Protein AF-A0A963IJZ1-F1 (afdb_monomer)

Mean predicted aligned error: 6.48 Å

Sequence (100 aa):
FRIAGIALGALALCSALALLRGLSDAGSFQLGWLQGYEEPLNSLRAGKAFAWVMLLLPSLQRQQQSAPALVTARLAAGAATGLAVVSLATLWERAAYPGL

Structure (mmCIF, N/CA/C/O backbone):
data_AF-A0A963IJZ1-F1
#
_entry.id   AF-A0A963IJZ1-F1
#
loop_
_atom_site.group_PDB
_atom_site.id
_atom_site.type_symbol
_atom_site.label_atom_id
_atom_site.label_alt_id
_atom_site.label_comp_id
_atom_site.label_asym_id
_atom_site.label_entity_id
_atom_site.label_seq_id
_atom_site.pdbx_PDB_ins_code
_atom_site.Cartn_x
_atom_site.Cartn_y
_atom_site.Cartn_z
_atom_site.occupancy
_atom_site.B_iso_or_equiv
_atom_site.auth_seq_id
_atom_site.auth_comp_id
_atom_site.auth_asym_id
_atom_site.auth_atom_id
_atom_site.pdbx_PDB_model_num
ATOM 1 N N . PHE A 1 1 ? -22.786 1.010 6.521 1.00 62.22 1 PHE A N 1
ATOM 2 C CA . PHE A 1 1 ? -21.808 0.011 6.026 1.00 62.22 1 PHE A CA 1
ATOM 3 C C . PHE A 1 1 ? -22.155 -0.654 4.687 1.00 62.22 1 PHE A C 1
ATOM 5 O O . PHE A 1 1 ? -21.224 -0.968 3.960 1.00 62.22 1 PHE A O 1
ATOM 12 N N . ARG A 1 2 ? -23.431 -0.841 4.298 1.00 80.75 2 ARG A N 1
ATOM 13 C CA . ARG A 1 2 ? -23.794 -1.518 3.026 1.00 80.75 2 ARG A CA 1
ATOM 14 C C . ARG A 1 2 ? -23.224 -0.845 1.767 1.00 80.75 2 ARG A C 1
ATOM 16 O O . ARG A 1 2 ? -22.676 -1.533 0.920 1.00 80.75 2 ARG A O 1
ATOM 23 N N . ILE A 1 3 ? -23.284 0.486 1.687 1.00 89.50 3 ILE A N 1
ATOM 24 C CA . ILE A 1 3 ? -22.751 1.260 0.549 1.00 89.50 3 ILE A CA 1
ATOM 25 C C . ILE A 1 3 ? -21.232 1.073 0.416 1.00 89.50 3 ILE A C 1
ATOM 27 O O . ILE A 1 3 ? -20.743 0.822 -0.677 1.00 89.50 3 ILE A O 1
ATOM 31 N N . ALA A 1 4 ? -20.496 1.117 1.532 1.00 85.94 4 ALA A N 1
ATOM 32 C CA . ALA A 1 4 ? -19.050 0.898 1.536 1.00 85.94 4 ALA A CA 1
ATOM 33 C C . ALA A 1 4 ? -18.681 -0.522 1.076 1.00 85.94 4 ALA A C 1
ATOM 35 O O . ALA A 1 4 ? -17.765 -0.683 0.281 1.00 85.94 4 ALA A O 1
ATOM 36 N N . GLY A 1 5 ? -19.423 -1.544 1.517 1.00 88.06 5 GLY A N 1
ATOM 37 C CA . GLY A 1 5 ? -19.219 -2.919 1.050 1.00 88.06 5 GLY A CA 1
ATOM 38 C C . GLY A 1 5 ? -19.473 -3.081 -0.451 1.00 88.06 5 GLY A C 1
ATOM 39 O O . GLY A 1 5 ? -18.680 -3.717 -1.136 1.00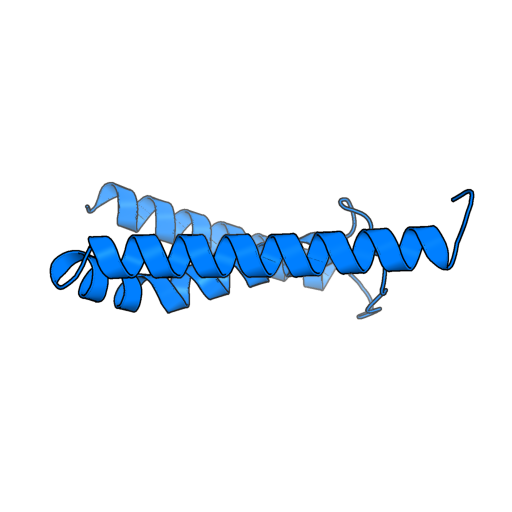 88.06 5 GLY A O 1
ATOM 40 N N . ILE A 1 6 ? -20.532 -2.454 -0.976 1.00 92.44 6 ILE A N 1
ATOM 41 C CA . ILE A 1 6 ? -20.838 -2.455 -2.416 1.00 92.44 6 ILE A CA 1
ATOM 42 C C . ILE A 1 6 ? -19.738 -1.735 -3.202 1.00 92.44 6 ILE A C 1
ATOM 44 O O . ILE A 1 6 ? -19.261 -2.268 -4.197 1.00 92.44 6 ILE A O 1
ATOM 48 N N . ALA A 1 7 ? -19.297 -0.562 -2.742 1.00 92.12 7 ALA A N 1
ATOM 49 C CA . ALA A 1 7 ? -18.226 0.194 -3.386 1.00 92.12 7 ALA A CA 1
ATOM 50 C C . ALA A 1 7 ? -16.900 -0.581 -3.392 1.00 92.12 7 ALA A C 1
ATOM 52 O O . ALA A 1 7 ? -16.224 -0.622 -4.415 1.00 92.12 7 ALA A O 1
ATOM 53 N N . LEU A 1 8 ? -16.551 -1.249 -2.286 1.00 91.19 8 LEU A N 1
ATOM 54 C CA . LEU A 1 8 ? -15.371 -2.113 -2.212 1.00 91.19 8 LEU A CA 1
ATOM 55 C C . LEU A 1 8 ? -15.491 -3.331 -3.129 1.00 91.19 8 LEU A C 1
ATOM 57 O O . LEU A 1 8 ? -14.524 -3.672 -3.801 1.00 91.19 8 LEU A O 1
ATOM 61 N N . GLY A 1 9 ? -16.667 -3.959 -3.193 1.00 92.19 9 GLY A N 1
ATOM 62 C CA . GLY A 1 9 ? -16.929 -5.066 -4.111 1.00 92.19 9 GLY A CA 1
ATOM 63 C C . GLY A 1 9 ? -16.815 -4.643 -5.577 1.00 92.19 9 GLY A C 1
ATOM 64 O O . GLY A 1 9 ? -16.157 -5.321 -6.361 1.00 92.19 9 GLY A O 1
ATOM 65 N N . ALA A 1 10 ? -17.383 -3.489 -5.934 1.00 93.19 10 ALA A N 1
ATOM 66 C CA . ALA A 1 10 ? -17.258 -2.910 -7.268 1.00 93.19 10 ALA A CA 1
ATOM 67 C C . ALA A 1 10 ? -15.798 -2.571 -7.598 1.00 93.19 10 ALA A C 1
ATOM 69 O O . ALA A 1 10 ? -15.313 -2.929 -8.666 1.00 93.19 10 ALA A O 1
ATOM 70 N N . LEU A 1 11 ? -15.066 -1.957 -6.664 1.00 90.81 11 LEU A N 1
ATOM 71 C CA . LEU A 1 11 ? -13.646 -1.649 -6.833 1.00 90.81 11 LEU A CA 1
ATOM 72 C C . LEU A 1 11 ? -12.800 -2.920 -6.985 1.00 90.81 11 LEU A C 1
ATOM 74 O O . LEU A 1 11 ? -11.896 -2.950 -7.819 1.00 90.81 11 LEU A O 1
ATOM 78 N N . ALA A 1 12 ? -13.108 -3.978 -6.231 1.00 92.00 12 ALA A N 1
ATOM 79 C CA . ALA A 1 12 ? -12.441 -5.269 -6.349 1.00 92.00 12 ALA A CA 1
ATOM 80 C C . ALA A 1 12 ? -12.698 -5.917 -7.712 1.00 92.00 12 ALA A C 1
ATOM 82 O O . ALA A 1 12 ? -11.757 -6.396 -8.342 1.00 92.00 12 ALA A O 1
ATOM 83 N N . LEU A 1 13 ? -13.941 -5.868 -8.200 1.00 93.50 13 LEU A N 1
ATOM 84 C CA . LEU A 1 13 ? -14.289 -6.352 -9.533 1.00 93.50 13 LEU A CA 1
ATOM 85 C C . LEU A 1 13 ? -13.565 -5.552 -10.622 1.00 93.50 13 LEU A C 1
ATOM 87 O O . LEU A 1 13 ? -12.926 -6.146 -11.485 1.00 93.50 13 LEU A O 1
ATOM 91 N N . CYS A 1 14 ? -13.599 -4.219 -10.558 1.00 92.38 14 CYS A N 1
ATOM 92 C CA . CYS A 1 14 ? -12.884 -3.356 -11.500 1.00 92.38 14 CYS A CA 1
ATOM 93 C C . CYS A 1 14 ? -11.374 -3.631 -11.487 1.00 92.38 14 CYS A C 1
ATOM 95 O O . CYS A 1 14 ? -10.757 -3.709 -12.546 1.00 92.38 14 CYS A O 1
ATOM 97 N N . SER A 1 15 ? -10.789 -3.836 -10.304 1.00 89.75 15 SER A N 1
ATOM 98 C CA . SER A 1 15 ? -9.369 -4.170 -10.156 1.00 89.75 15 SER A CA 1
ATOM 99 C C . SER A 1 15 ? -9.042 -5.537 -10.762 1.00 89.75 15 SER A C 1
ATOM 101 O O . SER A 1 15 ? -8.037 -5.674 -11.452 1.00 89.75 15 SER A O 1
ATOM 103 N N . ALA A 1 16 ? -9.902 -6.541 -10.561 1.00 90.38 16 ALA A N 1
ATOM 104 C CA . ALA A 1 16 ? -9.742 -7.863 -11.163 1.00 90.38 16 ALA A CA 1
ATOM 105 C C . ALA A 1 16 ? -9.849 -7.814 -12.695 1.00 90.38 16 ALA A C 1
ATOM 107 O O . ALA A 1 16 ? -9.038 -8.423 -13.388 1.00 90.38 16 ALA A O 1
ATOM 108 N N . LEU A 1 17 ? -10.802 -7.050 -13.234 1.00 91.75 17 LEU A N 1
ATOM 109 C CA . LEU A 1 17 ? -10.944 -6.850 -14.678 1.00 91.75 17 LEU A CA 1
ATOM 110 C C . LEU A 1 17 ? -9.733 -6.121 -15.273 1.00 91.75 17 LEU A C 1
ATOM 112 O O . LEU A 1 17 ? -9.232 -6.530 -16.318 1.00 91.75 17 LEU A O 1
ATOM 116 N N . ALA A 1 18 ? -9.230 -5.085 -14.596 1.00 88.56 18 ALA A N 1
ATOM 117 C CA . ALA A 1 18 ? -8.029 -4.368 -15.015 1.00 88.56 18 ALA A CA 1
ATOM 118 C C . ALA A 1 18 ? -6.791 -5.278 -15.017 1.00 88.56 18 ALA A C 1
ATOM 120 O O . ALA A 1 18 ? -6.004 -5.225 -15.957 1.00 88.56 18 ALA A O 1
ATOM 121 N N . LEU A 1 19 ? -6.646 -6.143 -14.006 1.00 88.25 19 LEU A N 1
ATOM 122 C CA . LEU A 1 19 ? -5.585 -7.151 -13.938 1.00 88.25 19 LEU A CA 1
ATOM 123 C C . LEU A 1 19 ? -5.669 -8.151 -15.092 1.00 88.25 19 LEU A C 1
ATOM 125 O O . LEU A 1 19 ? -4.676 -8.380 -15.774 1.00 88.25 19 LEU A O 1
ATOM 129 N N . LEU A 1 20 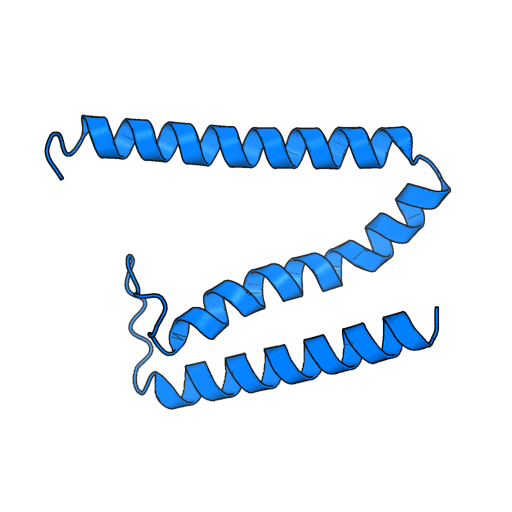? -6.847 -8.736 -15.324 1.00 88.25 20 LEU A N 1
ATOM 130 C CA . LEU A 1 20 ? -7.052 -9.703 -16.404 1.00 88.25 20 LEU A CA 1
ATOM 131 C C . LEU A 1 20 ? -6.741 -9.085 -17.769 1.00 88.25 20 LEU A C 1
ATOM 133 O O . LEU A 1 20 ? -6.064 -9.713 -18.579 1.00 88.25 20 LEU A O 1
ATOM 137 N N . ARG A 1 21 ? -7.179 -7.841 -17.989 1.00 87.88 21 ARG A N 1
ATOM 138 C CA . ARG A 1 21 ? -6.903 -7.098 -19.218 1.00 87.88 21 ARG A CA 1
ATOM 139 C C . ARG A 1 21 ? -5.422 -6.758 -19.376 1.00 87.88 21 ARG A C 1
ATOM 141 O O . ARG A 1 21 ? -4.857 -6.954 -20.441 1.00 87.88 21 ARG A O 1
ATOM 148 N N . GLY A 1 22 ? -4.764 -6.299 -18.316 1.00 85.94 22 GLY A N 1
ATOM 149 C CA . GLY A 1 22 ? -3.331 -6.021 -18.367 1.00 85.94 22 GLY A CA 1
ATOM 150 C C . GLY A 1 22 ? -2.490 -7.274 -18.616 1.00 85.94 22 GLY A C 1
ATOM 151 O O . GLY A 1 22 ? -1.501 -7.216 -19.339 1.00 85.94 22 GLY A O 1
ATOM 152 N N . LEU A 1 23 ? -2.902 -8.427 -18.079 1.00 84.56 23 LEU A N 1
ATOM 153 C CA . LEU A 1 23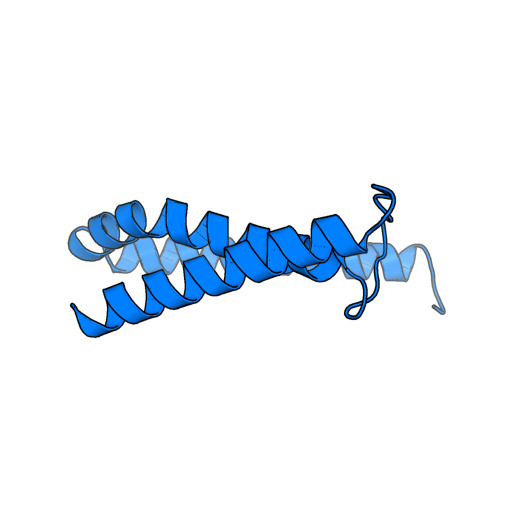 ? -2.254 -9.708 -18.369 1.00 84.56 23 LEU A CA 1
ATOM 154 C C . LEU A 1 23 ? -2.512 -10.185 -19.806 1.00 84.56 23 LEU A C 1
ATOM 156 O O . LEU A 1 23 ? -1.597 -10.741 -20.410 1.00 84.56 23 LEU A O 1
ATOM 160 N N . SER A 1 24 ? -3.712 -9.973 -20.364 1.00 85.00 24 SER A N 1
ATOM 161 C CA . SER A 1 24 ? -3.990 -10.313 -21.768 1.00 85.00 24 SER A CA 1
ATOM 162 C C . SER A 1 24 ? -3.224 -9.418 -22.739 1.00 85.00 24 SER A C 1
ATOM 164 O O . SER A 1 24 ? -2.693 -9.907 -23.733 1.00 85.00 24 SER A O 1
ATOM 166 N N . ASP A 1 25 ? -3.126 -8.126 -22.423 1.00 84.81 25 ASP A N 1
ATOM 167 C CA . ASP A 1 25 ? -2.497 -7.118 -23.280 1.00 84.81 25 ASP A CA 1
ATOM 168 C C . ASP A 1 25 ? -0.959 -7.169 -23.200 1.00 84.81 25 ASP A C 1
ATOM 170 O O . ASP A 1 25 ? -0.278 -6.683 -24.099 1.00 84.81 25 ASP A O 1
ATOM 174 N N . ALA A 1 26 ? -0.389 -7.795 -22.161 1.00 80.69 26 ALA A N 1
ATOM 175 C CA . ALA A 1 26 ? 1.059 -7.954 -22.017 1.00 80.69 26 ALA A CA 1
ATOM 176 C C . ALA A 1 26 ? 1.687 -8.808 -23.136 1.00 80.69 26 ALA A C 1
ATOM 178 O O . ALA A 1 26 ? 2.863 -8.617 -23.439 1.00 80.69 26 ALA A O 1
ATOM 179 N N . GLY A 1 27 ? 0.931 -9.731 -23.755 1.00 72.06 27 GLY A N 1
ATOM 180 C CA . GLY A 1 27 ? 1.344 -10.586 -24.886 1.00 72.06 27 GLY A CA 1
ATOM 181 C C . GLY A 1 27 ? 2.457 -11.608 -24.583 1.00 72.06 27 GLY A C 1
ATOM 182 O O . GLY A 1 27 ? 2.397 -12.750 -25.029 1.00 72.06 27 GLY A O 1
ATOM 183 N N . SER A 1 28 ? 3.453 -11.230 -23.782 1.00 68.00 28 SER A N 1
ATOM 184 C CA . SER A 1 28 ? 4.509 -12.059 -23.210 1.00 68.00 28 SER A CA 1
ATOM 185 C C . SER A 1 28 ? 4.802 -11.585 -21.781 1.00 68.00 28 SER A C 1
ATOM 187 O O . SER A 1 28 ? 4.781 -10.390 -21.493 1.00 68.00 28 SER A O 1
ATOM 189 N N . PHE A 1 29 ? 5.070 -12.514 -20.861 1.00 67.75 29 PHE A N 1
ATOM 190 C CA . PHE A 1 29 ? 5.361 -12.195 -19.458 1.00 67.75 29 PHE A CA 1
ATOM 191 C C . PHE A 1 29 ?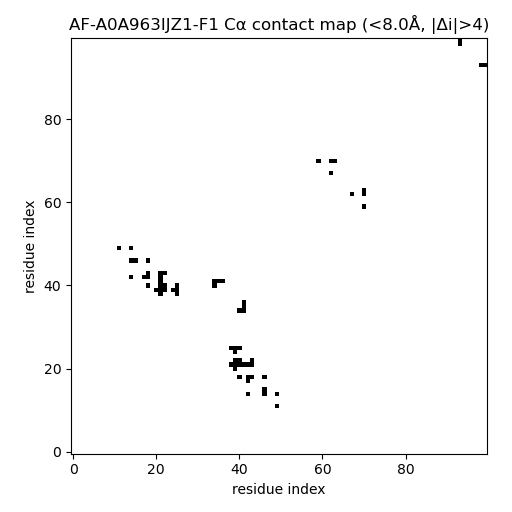 6.811 -11.701 -19.298 1.00 67.75 29 PHE A C 1
ATOM 193 O O . PHE A 1 29 ? 7.652 -12.357 -18.686 1.00 67.75 29 PHE A O 1
ATOM 200 N N . GLN A 1 30 ? 7.138 -10.550 -19.887 1.00 69.44 30 GLN A N 1
ATOM 201 C CA . GLN A 1 30 ? 8.429 -9.899 -19.673 1.00 69.44 30 GLN A CA 1
ATOM 202 C C . GLN A 1 30 ? 8.372 -9.067 -18.393 1.00 69.44 30 GLN A C 1
ATOM 204 O O . GLN A 1 30 ? 7.889 -7.937 -18.372 1.00 69.44 30 GLN A O 1
ATOM 209 N N . LEU A 1 31 ? 8.856 -9.656 -17.301 1.00 67.94 31 LEU A N 1
ATOM 210 C CA . LEU A 1 31 ? 9.050 -8.975 -16.024 1.00 67.94 31 LEU A CA 1
ATOM 211 C C . LEU A 1 31 ? 10.256 -8.034 -16.142 1.00 67.94 31 LEU A C 1
ATOM 213 O O . LEU A 1 31 ? 11.389 -8.410 -15.846 1.00 67.94 31 LEU A O 1
ATOM 217 N N . GLY A 1 32 ? 10.010 -6.816 -16.620 1.00 65.50 32 GLY A N 1
ATOM 218 C CA . GLY A 1 32 ? 10.991 -5.737 -16.583 1.00 65.50 32 GLY A CA 1
ATOM 219 C C . GLY A 1 32 ? 11.168 -5.215 -15.156 1.00 65.50 32 GLY A C 1
ATOM 220 O O . GLY A 1 32 ? 10.197 -5.069 -14.415 1.00 65.50 32 GLY 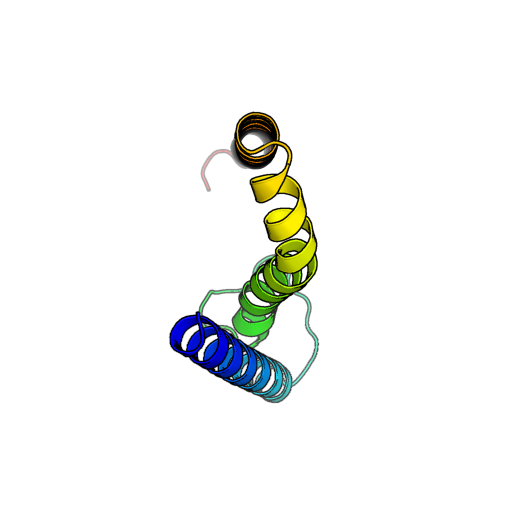A O 1
ATOM 221 N N . TRP A 1 33 ? 12.407 -4.910 -14.767 1.00 60.25 33 TRP A N 1
ATOM 222 C CA . TRP A 1 33 ? 12.701 -4.274 -13.476 1.00 60.25 33 TRP A CA 1
ATOM 223 C C . TRP A 1 33 ? 12.157 -2.836 -13.410 1.00 60.25 33 TRP A C 1
ATOM 225 O O . TRP A 1 33 ? 11.688 -2.403 -12.359 1.00 60.25 33 TRP A O 1
ATOM 235 N N . LEU A 1 34 ? 12.153 -2.128 -14.547 1.00 62.69 34 LEU A N 1
ATOM 236 C CA . LEU A 1 34 ? 11.458 -0.859 -14.754 1.00 62.69 34 LEU A CA 1
ATOM 237 C C . LEU A 1 34 ? 10.392 -1.040 -15.836 1.00 62.69 34 LEU A C 1
ATOM 239 O O . LEU A 1 34 ? 10.718 -1.364 -16.972 1.00 62.69 34 LEU A O 1
ATOM 243 N N . GLN A 1 35 ? 9.138 -0.794 -15.470 1.00 68.44 35 GLN A N 1
ATOM 244 C CA . GLN A 1 35 ? 8.004 -0.743 -16.393 1.00 68.44 35 GLN A CA 1
ATOM 245 C C . GLN A 1 35 ? 7.297 0.598 -16.249 1.00 68.44 35 GLN A C 1
ATOM 247 O O . GLN A 1 35 ? 7.031 1.040 -15.118 1.00 68.44 35 GLN A O 1
ATOM 252 N N . GLY A 1 36 ? 7.007 1.227 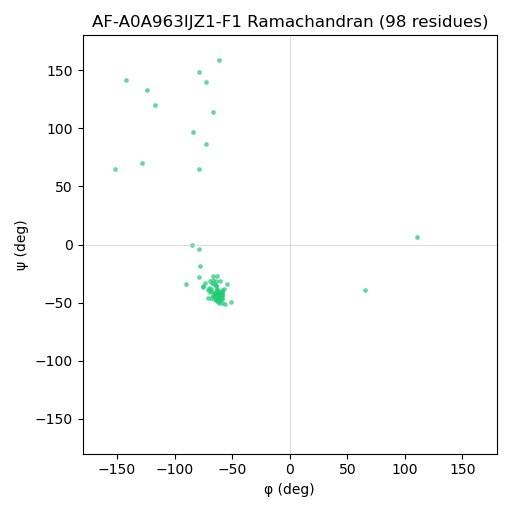-17.386 1.00 71.19 36 GLY A N 1
ATOM 253 C CA . GLY A 1 36 ? 6.271 2.479 -17.479 1.00 71.19 36 GLY A CA 1
ATOM 254 C C . GLY A 1 36 ? 4.851 2.375 -16.919 1.00 71.19 36 GLY A C 1
ATOM 255 O O . GLY A 1 36 ? 4.275 1.295 -16.800 1.00 71.19 36 GLY A O 1
ATOM 256 N N . TYR A 1 37 ? 4.267 3.518 -16.553 1.00 74.06 37 TYR A N 1
ATOM 257 C CA . TYR A 1 37 ? 2.902 3.573 -16.009 1.00 74.06 37 TYR A CA 1
ATOM 258 C C . TYR A 1 37 ? 1.819 3.191 -17.028 1.00 74.06 37 TYR A C 1
ATOM 260 O O . TYR A 1 37 ? 0.774 2.679 -16.634 1.00 74.06 37 TYR A O 1
ATOM 268 N N . GLU A 1 38 ? 2.086 3.396 -18.315 1.00 77.56 38 GLU A N 1
ATOM 269 C CA . GLU A 1 38 ? 1.172 3.057 -19.413 1.00 77.56 38 GLU A CA 1
ATOM 270 C C . GLU A 1 38 ? 1.300 1.592 -19.867 1.00 77.56 38 GLU A C 1
ATOM 272 O O . GLU A 1 38 ? 0.601 1.154 -20.778 1.00 77.56 38 GLU A O 1
ATOM 277 N N . GLU A 1 39 ? 2.199 0.812 -19.258 1.00 81.12 39 GLU A N 1
ATOM 278 C CA . GLU A 1 39 ? 2.393 -0.582 -19.646 1.00 81.12 39 GLU A CA 1
ATOM 279 C C . GLU A 1 39 ? 1.304 -1.504 -19.072 1.00 81.12 39 GLU A C 1
ATOM 281 O O . GLU A 1 39 ? 0.836 -1.297 -17.945 1.00 81.12 39 GLU A O 1
ATOM 286 N N . PRO A 1 40 ? 0.946 -2.593 -19.782 1.00 78.81 40 PRO A N 1
ATOM 287 C CA . PRO A 1 40 ? -0.128 -3.506 -19.376 1.00 78.81 40 PRO A CA 1
ATOM 288 C C . PRO A 1 40 ? 0.032 -4.070 -17.953 1.00 78.81 40 PRO A C 1
ATOM 290 O O . PRO A 1 40 ? -0.938 -4.239 -17.206 1.00 78.81 40 PRO A O 1
ATOM 293 N N . LEU A 1 41 ? 1.278 -4.301 -17.531 1.00 81.81 41 LEU A N 1
ATOM 294 C CA . LEU A 1 41 ? 1.623 -4.859 -16.224 1.00 81.81 41 LEU A CA 1
ATOM 295 C C . LEU A 1 41 ? 1.570 -3.834 -15.073 1.00 81.81 41 LEU A C 1
ATOM 297 O O . LEU A 1 41 ? 1.664 -4.218 -13.905 1.00 81.81 41 LEU A O 1
ATOM 301 N N . ASN A 1 42 ? 1.304 -2.551 -15.344 1.00 83.12 42 ASN A N 1
ATOM 302 C CA . ASN A 1 42 ? 0.991 -1.578 -14.292 1.00 83.12 42 ASN A CA 1
ATOM 303 C C . ASN A 1 42 ? -0.277 -1.975 -13.506 1.00 83.12 42 ASN A C 1
ATOM 305 O O . ASN A 1 42 ? -0.363 -1.771 -12.292 1.00 83.12 42 ASN A O 1
ATOM 309 N N . SER A 1 43 ? -1.226 -2.645 -14.167 1.00 83.38 43 SER A N 1
ATOM 310 C CA . SER A 1 43 ? -2.393 -3.238 -13.505 1.00 83.38 43 SER A CA 1
ATOM 311 C C . SER A 1 43 ? -1.995 -4.229 -12.401 1.00 83.38 43 SER A C 1
ATOM 313 O O . SER A 1 43 ? -2.600 -4.216 -11.329 1.00 83.38 43 SER A O 1
ATOM 315 N N . LEU A 1 44 ? -0.932 -5.023 -12.604 1.00 83.38 44 LEU A N 1
ATOM 316 C CA . LEU A 1 44 ? -0.382 -5.958 -11.616 1.00 83.38 44 LEU A CA 1
ATOM 317 C C . LEU A 1 44 ? 0.199 -5.224 -10.408 1.00 83.38 44 LEU A C 1
ATOM 319 O O . LEU A 1 44 ? -0.055 -5.610 -9.263 1.00 83.38 44 LEU A O 1
ATOM 323 N N . ARG A 1 45 ? 0.938 -4.136 -10.657 1.00 81.81 45 ARG A N 1
ATOM 324 C CA . ARG A 1 45 ? 1.501 -3.270 -9.612 1.00 81.81 45 ARG A CA 1
ATOM 325 C C . ARG A 1 45 ? 0.396 -2.698 -8.721 1.00 81.81 45 ARG A C 1
ATOM 327 O O . ARG A 1 45 ? 0.472 -2.834 -7.499 1.00 81.81 45 ARG A O 1
ATOM 334 N N . ALA A 1 46 ? -0.639 -2.114 -9.323 1.00 83.56 46 ALA A N 1
ATOM 335 C CA . ALA A 1 46 ? -1.766 -1.530 -8.598 1.00 83.56 46 ALA A CA 1
ATOM 336 C C . ALA A 1 46 ? -2.626 -2.597 -7.892 1.00 83.56 46 ALA A C 1
ATOM 338 O O . ALA A 1 46 ? -2.937 -2.479 -6.704 1.00 83.56 46 ALA A O 1
ATOM 339 N N . GLY A 1 47 ? -2.962 -3.679 -8.599 1.00 85.75 47 GLY A N 1
ATOM 340 C CA . GLY A 1 47 ? -3.813 -4.751 -8.089 1.00 85.75 47 GLY A CA 1
ATOM 341 C C . GLY A 1 47 ? -3.194 -5.506 -6.912 1.00 85.75 47 GLY A C 1
ATOM 342 O O . GLY A 1 47 ? -3.905 -5.84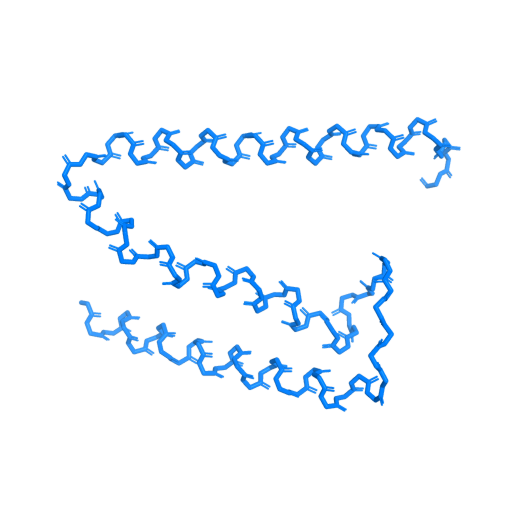2 -5.964 1.00 85.75 47 GLY A O 1
ATOM 343 N N . LYS A 1 48 ? -1.866 -5.698 -6.903 1.00 87.31 48 LYS A N 1
ATOM 344 C CA . LYS A 1 48 ? -1.143 -6.295 -5.769 1.00 87.31 48 LYS A CA 1
ATOM 345 C C . LYS A 1 48 ? -1.399 -5.522 -4.475 1.00 87.31 48 LYS A C 1
ATOM 347 O O . LYS A 1 48 ? -1.764 -6.129 -3.472 1.00 87.31 48 LYS A O 1
ATOM 352 N N . ALA A 1 49 ? -1.213 -4.201 -4.483 1.00 86.50 49 ALA A N 1
ATOM 353 C CA . ALA A 1 49 ? -1.406 -3.375 -3.291 1.00 86.50 49 ALA A CA 1
ATOM 354 C C . ALA A 1 49 ? -2.856 -3.442 -2.783 1.00 86.50 49 ALA A C 1
ATOM 356 O O . ALA A 1 49 ? -3.087 -3.617 -1.585 1.00 86.50 49 ALA A O 1
ATOM 357 N N . PHE A 1 50 ? -3.829 -3.384 -3.696 1.00 88.62 50 PHE A N 1
ATOM 358 C CA . PHE A 1 50 ? -5.243 -3.519 -3.352 1.00 88.62 50 PHE A CA 1
ATOM 359 C C . PHE A 1 50 ? -5.565 -4.882 -2.716 1.00 88.62 50 PHE A C 1
ATOM 361 O O . PHE A 1 50 ? -6.239 -4.938 -1.685 1.00 88.62 50 PHE A O 1
ATOM 368 N N . ALA A 1 51 ? -5.035 -5.974 -3.274 1.00 89.81 51 ALA A N 1
ATOM 369 C CA . ALA A 1 51 ? -5.216 -7.318 -2.730 1.00 89.81 51 ALA A CA 1
ATOM 370 C C . ALA A 1 51 ? -4.678 -7.438 -1.294 1.00 89.81 51 ALA A C 1
ATOM 372 O O . ALA A 1 51 ? -5.370 -7.964 -0.421 1.00 89.81 51 ALA A O 1
ATOM 373 N N . TRP A 1 52 ? -3.491 -6.886 -1.015 1.00 90.62 52 TRP A N 1
ATOM 374 C CA . TRP A 1 52 ? -2.933 -6.849 0.343 1.00 90.62 52 TRP A CA 1
ATOM 375 C C . TRP A 1 52 ? -3.849 -6.124 1.332 1.00 90.62 52 TRP A C 1
ATOM 377 O O . TRP A 1 52 ? -4.082 -6.626 2.433 1.00 90.62 52 TRP A O 1
ATOM 387 N N . VAL A 1 53 ? -4.414 -4.977 0.946 1.00 90.50 53 VAL A N 1
ATOM 388 C CA . VAL A 1 53 ? -5.346 -4.231 1.805 1.00 90.50 53 VAL A CA 1
ATOM 389 C C . VAL A 1 53 ? -6.616 -5.035 2.067 1.00 90.50 53 VAL A C 1
ATOM 391 O O . VAL A 1 53 ? -7.034 -5.126 3.219 1.00 90.50 53 VAL A O 1
ATOM 394 N N . MET A 1 54 ? -7.207 -5.662 1.044 1.00 90.38 54 MET A N 1
ATOM 395 C CA . MET A 1 54 ? -8.403 -6.501 1.207 1.00 90.38 54 MET A CA 1
ATOM 396 C C . MET A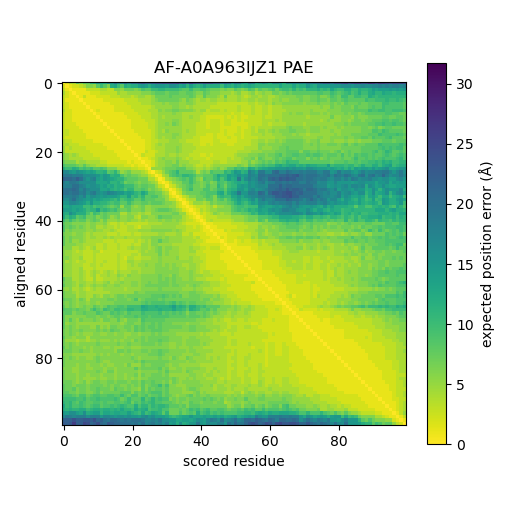 1 54 ? -8.170 -7.670 2.175 1.00 90.38 54 MET A C 1
ATOM 398 O O . MET A 1 54 ? -9.035 -7.958 3.002 1.00 90.38 54 MET A O 1
ATOM 402 N N . LEU A 1 55 ? -6.992 -8.302 2.125 1.00 92.75 55 LEU A N 1
ATOM 403 C CA . LEU A 1 55 ? -6.615 -9.385 3.040 1.00 92.75 55 LEU A CA 1
ATOM 404 C C . LEU A 1 55 ? -6.411 -8.899 4.484 1.00 92.75 55 LEU A C 1
ATOM 406 O O . LEU A 1 55 ? -6.787 -9.589 5.432 1.00 92.75 55 LEU A O 1
ATOM 410 N N . LEU A 1 56 ? -5.835 -7.708 4.667 1.00 91.19 56 LEU A N 1
ATOM 411 C CA . LEU A 1 56 ? -5.576 -7.132 5.990 1.00 91.19 56 LEU A CA 1
ATOM 412 C C . LEU A 1 56 ? -6.826 -6.520 6.636 1.00 91.19 56 LEU A C 1
ATOM 414 O O . LEU A 1 56 ? -6.932 -6.491 7.865 1.00 91.19 56 LEU A O 1
ATOM 418 N N . LEU A 1 57 ? -7.783 -6.059 5.829 1.00 91.75 57 LEU A N 1
ATOM 419 C CA . LEU A 1 57 ? -8.967 -5.323 6.265 1.00 91.75 57 LEU A CA 1
ATOM 420 C C . LEU A 1 57 ? -9.766 -5.997 7.401 1.00 91.75 57 LEU A C 1
ATOM 422 O O . LEU A 1 57 ? -10.027 -5.315 8.395 1.00 91.75 57 LEU A O 1
ATOM 426 N N . PRO A 1 58 ? -10.132 -7.297 7.351 1.00 90.69 58 PRO A N 1
ATOM 427 C CA . PRO A 1 58 ? -10.893 -7.919 8.440 1.00 90.69 58 PRO A CA 1
ATOM 428 C C . PRO A 1 58 ? -10.091 -8.025 9.746 1.00 90.69 58 PRO A C 1
ATOM 430 O O . PRO A 1 58 ? -10.659 -7.975 10.838 1.00 90.69 58 PRO A O 1
ATOM 433 N N . SER A 1 59 ? -8.764 -8.170 9.665 1.00 91.25 59 SER A N 1
ATOM 434 C CA . SER A 1 59 ? -7.894 -8.173 10.847 1.00 91.25 59 SER A CA 1
ATOM 435 C C . SER A 1 59 ? -7.810 -6.778 11.465 1.00 91.25 59 SER A C 1
ATOM 437 O O . SER A 1 59 ? -8.024 -6.615 12.667 1.00 91.25 59 SER A O 1
ATOM 439 N N . LEU A 1 60 ? -7.603 -5.761 10.622 1.00 91.50 60 LEU A N 1
ATOM 440 C CA . LEU A 1 60 ? -7.560 -4.361 11.033 1.00 91.50 60 LEU A CA 1
ATOM 441 C C . LEU A 1 60 ? -8.870 -3.918 11.680 1.00 91.50 60 LEU A C 1
ATOM 443 O O . LEU A 1 60 ? -8.835 -3.290 12.730 1.00 91.50 60 LEU A O 1
ATOM 447 N N . GLN A 1 61 ? -10.023 -4.290 11.120 1.00 92.19 61 GLN A N 1
ATOM 448 C CA . GLN A 1 61 ? -11.327 -3.957 11.701 1.00 92.19 61 GLN A CA 1
ATOM 449 C C . GLN A 1 61 ? -11.494 -4.520 13.116 1.00 92.19 61 GLN A C 1
ATOM 451 O O . GLN A 1 61 ? -11.948 -3.805 14.007 1.00 92.19 61 GLN A O 1
ATOM 456 N N . ARG A 1 62 ? -11.083 -5.775 13.342 1.00 92.81 62 ARG A N 1
ATOM 457 C CA . ARG A 1 62 ? -11.132 -6.398 14.674 1.00 92.81 62 ARG A CA 1
ATOM 458 C C . ARG A 1 62 ? -10.187 -5.708 15.653 1.00 92.81 62 ARG A C 1
ATOM 460 O O . ARG A 1 62 ? -10.592 -5.363 16.757 1.00 92.81 62 ARG A O 1
ATOM 467 N N . GLN A 1 63 ? -8.947 -5.445 15.246 1.00 92.06 63 GLN A N 1
ATOM 468 C CA . GLN A 1 63 ? -7.973 -4.787 16.120 1.00 92.06 63 GLN A CA 1
ATOM 469 C C . GLN A 1 63 ? -8.314 -3.319 16.397 1.00 92.06 63 GLN A C 1
ATOM 471 O O . GLN A 1 63 ? -8.046 -2.839 17.495 1.00 92.06 63 GLN A O 1
ATOM 476 N N . GLN A 1 64 ? -8.943 -2.618 15.452 1.00 93.12 64 GLN A N 1
ATOM 477 C CA . GLN A 1 64 ? -9.370 -1.231 15.633 1.00 93.12 64 GLN A CA 1
ATOM 478 C C . GLN A 1 64 ? -10.434 -1.101 16.729 1.00 93.12 64 GLN A C 1
ATOM 480 O O . GLN A 1 64 ? -10.477 -0.089 17.421 1.00 93.12 64 GLN A O 1
ATOM 485 N N . GLN A 1 65 ? -11.277 -2.123 16.904 1.00 93.44 65 GLN A N 1
ATOM 486 C CA . GLN A 1 65 ? -12.294 -2.154 17.957 1.00 93.44 65 GLN A CA 1
ATOM 487 C C . GLN A 1 65 ? -11.690 -2.440 19.337 1.00 93.44 65 GLN A C 1
ATOM 489 O O . GLN A 1 65 ? -12.157 -1.891 20.329 1.00 93.44 65 GLN A O 1
ATOM 494 N N . SER A 1 66 ? -10.652 -3.280 19.411 1.00 94.06 66 SER A N 1
ATOM 495 C CA . SER A 1 66 ? -10.045 -3.685 20.688 1.00 94.06 66 SER A CA 1
ATOM 496 C C . SER A 1 66 ? -8.904 -2.775 21.157 1.00 94.06 66 SER A C 1
ATOM 498 O O . SER A 1 66 ? -8.721 -2.603 22.357 1.00 94.06 66 SER A O 1
ATOM 500 N N . ALA A 1 67 ? -8.106 -2.220 20.240 1.00 94.44 67 ALA A N 1
ATOM 501 C CA . ALA A 1 67 ? -6.892 -1.463 20.557 1.00 94.44 67 ALA A CA 1
ATOM 502 C C . ALA A 1 67 ? -6.567 -0.399 19.481 1.00 94.44 67 ALA A C 1
ATOM 504 O O . ALA A 1 67 ? -5.528 -0.483 18.817 1.00 94.44 67 ALA A O 1
ATOM 505 N N . PRO A 1 68 ? -7.416 0.632 19.306 1.00 92.19 68 PRO A N 1
ATOM 506 C CA . PRO A 1 68 ? -7.287 1.605 18.216 1.00 92.19 68 PRO A CA 1
ATOM 507 C C . PRO A 1 68 ? -5.950 2.360 18.225 1.00 92.19 68 PRO A C 1
ATOM 509 O O . PRO A 1 68 ? -5.331 2.529 17.178 1.00 92.19 68 PRO A O 1
ATOM 512 N N . ALA A 1 69 ? -5.455 2.766 19.400 1.00 94.88 69 ALA A N 1
ATOM 513 C CA . ALA A 1 69 ? -4.177 3.477 19.513 1.00 94.88 69 ALA A CA 1
ATOM 514 C C . ALA A 1 69 ? -2.987 2.622 19.040 1.00 94.88 69 ALA A C 1
ATOM 516 O O . ALA A 1 69 ? -2.081 3.120 18.374 1.00 94.88 69 ALA A O 1
ATOM 517 N N . LEU A 1 70 ? -3.015 1.320 19.338 1.00 93.19 70 LEU A N 1
ATOM 518 C CA . LEU A 1 70 ? -1.964 0.385 18.948 1.00 93.19 70 LEU A CA 1
ATOM 519 C C . LEU A 1 70 ? -1.978 0.112 17.440 1.00 93.19 70 LEU A C 1
ATOM 521 O O . LEU A 1 70 ? -0.913 0.021 16.832 1.00 93.19 70 LEU A O 1
ATOM 525 N N . VAL A 1 71 ? -3.164 0.004 16.831 1.00 94.75 71 VAL A N 1
ATOM 526 C CA . VAL A 1 71 ? -3.305 -0.129 15.372 1.00 94.75 71 VAL A CA 1
ATOM 527 C C . VAL A 1 71 ? -2.740 1.100 14.671 1.00 94.75 71 VAL A C 1
ATOM 529 O O . VAL A 1 71 ? -1.903 0.954 13.782 1.00 94.75 71 VAL A O 1
ATOM 532 N N . THR A 1 72 ? -3.114 2.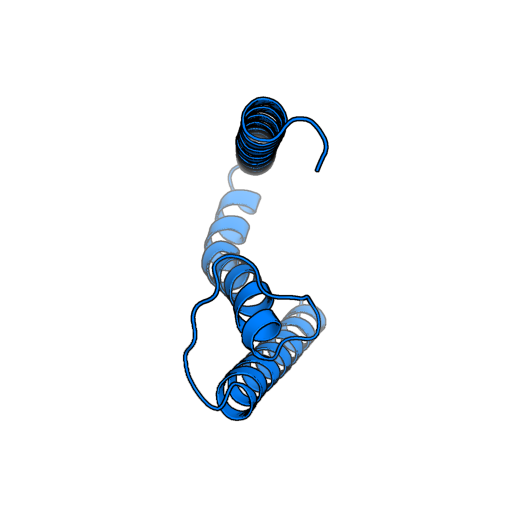303 15.115 1.00 94.31 72 THR A N 1
ATOM 533 C CA . THR A 1 72 ? -2.584 3.555 14.560 1.00 94.31 72 THR A CA 1
ATOM 534 C C . THR A 1 72 ? -1.065 3.627 14.694 1.00 94.31 72 THR A C 1
ATOM 536 O O . THR A 1 72 ? -0.382 3.904 13.711 1.00 94.31 72 THR A O 1
ATOM 539 N N . ALA A 1 73 ? -0.519 3.314 15.874 1.00 95.38 73 ALA A N 1
ATOM 540 C CA . ALA A 1 73 ? 0.924 3.315 16.100 1.00 95.38 73 ALA A CA 1
ATOM 541 C C . ALA A 1 73 ? 1.656 2.321 15.184 1.00 95.38 73 ALA A C 1
ATOM 543 O O . ALA A 1 73 ? 2.689 2.657 14.609 1.00 95.38 73 ALA A O 1
ATOM 544 N N . ARG A 1 74 ? 1.109 1.113 14.993 1.00 94.12 74 ARG A N 1
ATOM 545 C CA . ARG A 1 74 ? 1.703 0.095 14.111 1.00 94.12 74 ARG A CA 1
ATOM 546 C C . ARG A 1 74 ? 1.630 0.464 12.637 1.00 94.12 74 ARG A C 1
ATOM 548 O O . ARG A 1 74 ? 2.604 0.244 11.925 1.00 94.12 74 ARG A O 1
ATOM 555 N N . LEU A 1 75 ? 0.514 1.030 12.180 1.00 93.81 75 LEU A N 1
ATOM 556 C CA . LEU A 1 75 ? 0.384 1.513 10.805 1.00 93.81 75 LEU A CA 1
ATOM 557 C C . LEU A 1 75 ? 1.339 2.680 10.537 1.00 93.81 75 LEU A C 1
ATOM 559 O O . LEU A 1 75 ? 2.018 2.677 9.514 1.00 93.81 75 LEU A O 1
ATOM 563 N N . ALA A 1 76 ? 1.447 3.629 11.471 1.00 95.81 76 ALA A N 1
ATOM 564 C CA . ALA A 1 76 ? 2.385 4.744 11.373 1.00 95.81 76 ALA A CA 1
ATOM 565 C C . ALA A 1 76 ? 3.841 4.258 11.348 1.00 95.81 76 ALA A C 1
ATOM 567 O O . ALA A 1 76 ? 4.610 4.678 10.486 1.00 95.81 76 ALA A O 1
ATOM 568 N N . ALA A 1 77 ? 4.203 3.329 12.238 1.00 97.38 77 ALA A N 1
ATOM 569 C CA . ALA A 1 77 ? 5.529 2.723 12.252 1.00 97.38 77 ALA A CA 1
ATOM 570 C C . ALA A 1 77 ? 5.823 1.982 10.939 1.00 97.38 77 ALA A C 1
ATOM 572 O O . ALA A 1 77 ? 6.863 2.215 10.336 1.00 97.38 77 ALA A O 1
ATOM 573 N N . GLY A 1 78 ? 4.893 1.156 10.448 1.00 94.62 78 GLY A N 1
ATOM 574 C CA . GLY A 1 78 ? 5.048 0.445 9.178 1.00 94.62 78 GLY A CA 1
ATOM 575 C C . GLY A 1 78 ? 5.213 1.387 7.981 1.00 94.62 78 GLY A C 1
ATOM 576 O O . GLY A 1 78 ? 6.092 1.171 7.148 1.00 94.62 78 GLY A O 1
ATOM 577 N N . ALA A 1 79 ? 4.423 2.464 7.921 1.00 95.12 79 ALA A N 1
ATOM 578 C CA . ALA A 1 79 ? 4.555 3.497 6.896 1.00 95.12 79 ALA A CA 1
ATOM 579 C C . ALA A 1 79 ? 5.913 4.213 6.977 1.00 95.12 79 ALA A C 1
ATOM 581 O O . ALA A 1 79 ? 6.585 4.363 5.958 1.00 95.12 79 ALA A O 1
ATOM 582 N N . ALA A 1 80 ? 6.352 4.595 8.181 1.00 97.88 80 ALA A N 1
ATOM 583 C CA . ALA A 1 80 ? 7.653 5.222 8.399 1.00 97.88 80 ALA A CA 1
ATOM 584 C C . ALA A 1 80 ? 8.810 4.294 8.002 1.00 97.88 80 ALA A C 1
ATOM 586 O O . ALA A 1 80 ? 9.737 4.730 7.325 1.00 97.88 80 ALA A O 1
ATOM 587 N N . THR A 1 81 ? 8.742 3.006 8.352 1.00 97.75 81 THR A N 1
ATOM 588 C CA . THR A 1 81 ? 9.736 2.009 7.936 1.00 97.75 81 THR A CA 1
ATOM 589 C C . THR A 1 81 ? 9.772 1.857 6.418 1.00 97.75 81 THR A C 1
ATOM 591 O O . THR A 1 81 ? 10.854 1.875 5.837 1.00 97.75 81 THR A O 1
ATOM 594 N N . GLY A 1 82 ? 8.615 1.762 5.755 1.00 94.75 82 GLY A N 1
ATOM 595 C CA . GLY A 1 82 ? 8.547 1.695 4.294 1.00 94.75 82 GLY A CA 1
ATOM 596 C C . GLY A 1 82 ? 9.176 2.919 3.623 1.00 94.75 82 GLY A C 1
ATOM 597 O O . GLY A 1 82 ? 10.004 2.775 2.727 1.00 94.75 82 GLY A O 1
ATOM 598 N N . LEU A 1 83 ? 8.848 4.120 4.105 1.00 96.81 83 LEU A N 1
ATOM 599 C CA . LEU A 1 83 ? 9.433 5.371 3.616 1.00 96.81 83 LEU A CA 1
ATOM 600 C C . LEU A 1 83 ? 10.942 5.447 3.862 1.00 96.81 83 LEU A C 1
ATOM 602 O O . LEU A 1 83 ? 11.673 5.900 2.982 1.00 96.81 83 LEU A O 1
ATOM 606 N N . ALA A 1 84 ? 11.420 4.982 5.018 1.00 97.94 84 ALA A N 1
ATOM 607 C CA . ALA A 1 84 ? 12.845 4.934 5.325 1.00 97.94 84 ALA A CA 1
ATOM 608 C C . ALA A 1 84 ? 13.588 4.008 4.353 1.00 97.94 84 ALA A C 1
ATOM 610 O O . ALA A 1 84 ? 14.617 4.397 3.807 1.00 97.94 84 ALA A O 1
ATOM 611 N N . VAL A 1 85 ? 13.038 2.822 4.067 1.00 97.75 85 VAL A N 1
ATOM 612 C CA . VAL A 1 85 ? 13.612 1.883 3.090 1.00 97.75 85 VAL A CA 1
ATOM 613 C C . VAL A 1 85 ? 13.659 2.498 1.690 1.00 97.75 85 VAL A C 1
ATOM 615 O O . VAL A 1 85 ? 14.700 2.441 1.043 1.00 97.75 85 VAL A O 1
ATOM 618 N N . VAL A 1 86 ? 12.574 3.133 1.233 1.00 95.25 86 VAL A N 1
ATOM 619 C CA . VAL A 1 86 ? 12.536 3.801 -0.083 1.00 95.25 86 VAL A CA 1
ATOM 620 C C . VAL A 1 86 ? 13.526 4.964 -0.150 1.00 95.25 86 VAL A C 1
ATOM 622 O O . VAL A 1 86 ? 14.225 5.123 -1.149 1.00 95.25 86 VAL A O 1
ATOM 625 N N . SER A 1 87 ? 13.636 5.750 0.921 1.00 96.69 87 SER A N 1
ATOM 626 C CA . SER A 1 87 ? 14.610 6.842 1.020 1.00 96.69 87 SER A CA 1
ATOM 627 C C . SER A 1 87 ? 16.043 6.318 0.931 1.00 96.69 87 SER A C 1
ATOM 629 O O . SER A 1 87 ? 16.841 6.845 0.161 1.00 96.69 87 SER A O 1
ATOM 631 N N . LEU A 1 88 ? 16.364 5.246 1.662 1.00 97.25 88 LEU A N 1
ATOM 632 C CA . LEU A 1 88 ? 17.678 4.604 1.608 1.00 97.25 88 LEU A CA 1
ATOM 633 C C . LEU A 1 88 ? 17.979 4.032 0.220 1.00 97.25 88 LEU A C 1
ATOM 635 O O . LEU A 1 88 ? 19.079 4.238 -0.283 1.00 97.25 88 LEU A O 1
ATOM 639 N N . ALA A 1 89 ? 17.008 3.374 -0.417 1.00 94.00 89 ALA A N 1
ATOM 640 C CA . ALA A 1 89 ? 17.153 2.879 -1.784 1.00 94.00 89 ALA A CA 1
ATOM 641 C C . ALA A 1 89 ? 17.426 4.027 -2.768 1.00 94.00 89 ALA A C 1
ATOM 643 O O . ALA A 1 89 ? 18.333 3.932 -3.586 1.00 94.00 89 ALA A O 1
ATOM 644 N N . THR A 1 90 ? 16.716 5.149 -2.621 1.00 92.75 90 THR A N 1
ATOM 645 C CA . THR A 1 90 ? 16.906 6.345 -3.456 1.00 92.75 90 THR A CA 1
ATOM 646 C C . THR A 1 90 ? 18.300 6.945 -3.263 1.00 92.75 90 THR A C 1
ATOM 648 O O . THR A 1 90 ? 18.969 7.284 -4.236 1.00 92.75 90 THR A O 1
ATOM 651 N N . LEU A 1 91 ? 18.771 7.070 -2.016 1.00 95.06 91 LEU A N 1
ATOM 652 C CA . LEU A 1 91 ? 20.124 7.554 -1.720 1.00 95.06 91 LEU A CA 1
ATOM 653 C C . LEU A 1 91 ? 21.195 6.620 -2.290 1.00 95.06 91 LEU A C 1
ATOM 655 O O . LEU A 1 91 ? 22.191 7.094 -2.833 1.00 95.06 91 LEU A O 1
ATOM 659 N N . TRP A 1 92 ? 20.980 5.308 -2.194 1.00 94.88 92 TRP A N 1
ATOM 660 C CA . TRP A 1 92 ? 21.878 4.310 -2.763 1.00 94.88 92 TRP A CA 1
ATOM 661 C C . TRP A 1 92 ? 21.942 4.402 -4.290 1.00 94.88 92 TRP A C 1
ATOM 663 O O . TRP A 1 92 ? 23.039 4.478 -4.839 1.00 94.88 92 TRP A O 1
ATOM 673 N N . GLU A 1 93 ? 20.798 4.485 -4.973 1.00 92.31 93 GLU A N 1
ATOM 674 C CA . GLU A 1 93 ? 20.747 4.687 -6.426 1.00 92.31 93 GLU A CA 1
ATOM 675 C C . GLU A 1 93 ? 21.460 5.978 -6.840 1.00 92.31 93 GLU A C 1
ATOM 677 O O . GLU A 1 93 ? 22.254 5.972 -7.778 1.00 92.31 93 GLU A O 1
ATOM 682 N N . ARG A 1 94 ? 21.241 7.079 -6.110 1.00 92.62 94 ARG A N 1
ATOM 683 C CA . ARG A 1 94 ? 21.880 8.375 -6.391 1.00 92.62 94 ARG A CA 1
ATOM 684 C C . ARG A 1 94 ? 23.392 8.355 -6.178 1.00 92.62 94 ARG A C 1
ATOM 686 O O . ARG A 1 94 ? 24.106 9.032 -6.911 1.00 92.62 94 ARG A O 1
ATOM 693 N N . ALA A 1 95 ? 23.877 7.586 -5.206 1.00 92.75 95 ALA A N 1
ATOM 694 C CA . ALA A 1 95 ? 25.306 7.395 -4.979 1.00 92.75 95 ALA A CA 1
ATOM 695 C C . ALA A 1 95 ? 25.946 6.461 -6.021 1.00 92.75 95 ALA A C 1
ATOM 697 O O . ALA A 1 95 ? 27.082 6.693 -6.425 1.00 92.75 95 ALA A O 1
ATOM 698 N N . ALA A 1 96 ? 25.229 5.420 -6.460 1.00 92.06 96 ALA A N 1
ATOM 699 C CA . ALA A 1 96 ? 25.699 4.474 -7.473 1.00 92.06 96 ALA A CA 1
ATOM 700 C C . ALA A 1 96 ? 25.706 5.078 -8.888 1.00 92.06 96 ALA A C 1
ATOM 702 O O . ALA A 1 96 ? 26.582 4.756 -9.689 1.00 92.06 96 ALA A O 1
ATOM 703 N N . TYR A 1 97 ? 24.757 5.971 -9.177 1.00 91.12 97 TYR A N 1
ATOM 704 C CA . TYR A 1 97 ? 24.571 6.600 -10.484 1.00 91.12 97 TYR A CA 1
ATOM 705 C C . TYR A 1 97 ? 24.491 8.134 -10.370 1.00 91.12 97 TYR A C 1
ATOM 707 O O . TYR A 1 97 ? 23.424 8.728 -10.565 1.00 91.12 97 TYR A O 1
ATOM 715 N N . PRO A 1 98 ? 25.607 8.811 -10.044 1.00 85.31 98 PRO A N 1
ATOM 716 C CA . PRO A 1 98 ? 25.629 10.264 -9.965 1.00 85.31 98 PRO A CA 1
ATOM 717 C C . PRO A 1 98 ? 25.415 10.871 -11.363 1.00 85.31 98 PRO A C 1
ATOM 719 O O . PRO A 1 98 ? 26.260 10.723 -12.242 1.00 85.31 98 PRO A O 1
ATOM 722 N N . GLY A 1 99 ? 24.291 11.567 -11.564 1.00 77.06 99 GLY A N 1
ATOM 723 C CA . GLY A 1 99 ? 23.994 12.311 -12.801 1.00 77.06 99 GLY A CA 1
ATOM 724 C C . GLY A 1 99 ? 22.879 11.750 -13.692 1.00 77.06 99 GLY A C 1
ATOM 725 O O . GLY A 1 99 ? 22.683 12.280 -14.783 1.00 77.06 99 GLY A O 1
ATOM 726 N N . LEU A 1 100 ? 22.156 10.719 -13.241 1.00 60.25 100 LEU A N 1
ATOM 727 C CA . LEU A 1 100 ? 20.902 10.252 -13.855 1.00 60.25 100 LEU A CA 1
ATOM 728 C C . LEU A 1 100 ? 19.702 11.149 -13.517 1.00 60.25 100 LEU A C 1
ATOM 730 O O . LEU A 1 100 ? 19.650 11.674 -12.379 1.00 60.25 100 LEU A O 1
#

Foldseek 3Di:
DVVVVVVLVVVLVVLVVLLVQLVVQQVDPPPDPDDDCPHSCVSVVVSVVSVVCVVCVVVLVVCCVVPVPVSVVVVVVVVVVVVVVVVVVVVVCCVVDPPD

Solvent-accessible surface area (backbone atoms only — not comparable to full-atom values): 5698 Å² total; per-residue (Å²): 112,68,67,59,52,50,52,50,51,52,50,51,50,51,40,51,52,44,32,55,48,13,62,62,67,44,81,56,94,74,86,59,96,77,72,58,83,89,41,38,59,36,32,51,62,54,39,50,56,52,51,53,50,64,69,44,44,69,57,50,57,56,42,46,75,76,40,45,70,60,48,52,52,49,52,52,50,51,52,52,52,52,50,51,52,55,50,51,51,51,52,51,50,47,68,77,45,76,87,119

Secondary structure (DSSP, 8-state):
-HHHHHHHHHHHHHHHHHHHHHHHHTSS----SS--TTSTTHHHHHHHHHHHHHHHHHHHHHHHHH-HHHHHHHHHHHHHHHHHHHHHHHHHHHHHSTT-

pLDDT: mean 87.43, std 9.31, range [60.25, 97.94]

Radius of gyration: 18.03 Å; Cα contacts (8 Å, |Δi|>4): 34; chains: 1; bounding box: 50×24×46 Å